Protein AF-A0A1R3URC7-F1 (afdb_monomer_lite)

Sequence (138 aa):
MTHPIPAPRPSSDPLYRTHPGLPRRSPLIGPVCPRCAHPSCRRIRAEELPILGGHKAEYRDEHAFAASVQTRNRHLIIWYGEKTGSFWVASSTGLAEVPDSATLTRLLAPEPEPHPEPTPFLRPYLNPTNPNLNPVLI

Structure (mmCIF, N/CA/C/O backbone):
data_AF-A0A1R3URC7-F1
#
_entry.id   AF-A0A1R3URC7-F1
#
loop_
_atom_site.group_PDB
_atom_site.id
_atom_site.type_symbol
_atom_site.label_atom_id
_atom_site.label_alt_id
_atom_site.label_comp_id
_atom_site.label_asym_id
_atom_site.label_entity_id
_atom_site.label_seq_id
_atom_site.pdbx_PDB_ins_code
_atom_site.Cartn_x
_atom_site.Cartn_y
_atom_site.Cartn_z
_atom_site.occupancy
_atom_site.B_iso_or_equiv
_atom_site.auth_seq_id
_atom_site.auth_comp_id
_atom_site.auth_asym_id
_atom_site.auth_atom_id
_atom_site.pdbx_PDB_model_num
ATOM 1 N N . MET A 1 1 ? -10.024 41.957 -4.290 1.00 46.06 1 MET A N 1
ATOM 2 C CA . MET A 1 1 ? -8.786 41.239 -4.669 1.00 46.06 1 MET A CA 1
ATOM 3 C C . MET A 1 1 ? -8.108 42.055 -5.757 1.00 46.06 1 MET A C 1
ATOM 5 O O . MET A 1 1 ? -8.557 42.010 -6.890 1.00 46.06 1 MET A O 1
ATOM 9 N N . THR A 1 2 ? -7.129 42.890 -5.404 1.00 65.62 2 THR A N 1
ATOM 10 C CA . THR A 1 2 ? -6.710 44.034 -6.248 1.00 65.62 2 THR A CA 1
ATOM 11 C C . THR A 1 2 ? -5.336 43.852 -6.902 1.00 65.62 2 THR A C 1
ATOM 13 O O . THR A 1 2 ? -4.793 44.801 -7.452 1.00 65.62 2 THR A O 1
ATOM 16 N N . HIS A 1 3 ? -4.770 42.641 -6.888 1.00 68.19 3 HIS A N 1
ATOM 17 C CA . HIS A 1 3 ? -3.502 42.356 -7.564 1.00 68.19 3 HIS A CA 1
ATOM 18 C C . HIS A 1 3 ? -3.567 40.998 -8.277 1.00 68.19 3 HIS A C 1
ATOM 20 O O . HIS A 1 3 ? -3.450 39.966 -7.613 1.00 68.19 3 HIS A O 1
ATOM 26 N N . PRO A 1 4 ? -3.791 40.964 -9.605 1.00 76.88 4 PRO A N 1
ATOM 27 C CA . PRO A 1 4 ? -3.644 39.735 -10.373 1.00 76.88 4 PRO A CA 1
ATOM 28 C C . PRO A 1 4 ? -2.174 39.301 -10.379 1.00 76.88 4 PRO A C 1
ATOM 30 O O . PRO A 1 4 ? -1.266 40.133 -10.409 1.00 76.88 4 PRO A O 1
ATOM 33 N N . ILE A 1 5 ? -1.941 37.989 -10.350 1.00 65.44 5 ILE A N 1
ATOM 34 C CA . ILE A 1 5 ? -0.596 37.425 -10.479 1.00 65.44 5 ILE A CA 1
ATOM 35 C C . ILE A 1 5 ? -0.077 37.778 -11.886 1.00 65.44 5 ILE A C 1
ATOM 37 O O . ILE A 1 5 ? -0.769 37.486 -12.864 1.00 65.44 5 ILE A O 1
ATOM 41 N N . PRO A 1 6 ? 1.100 38.418 -12.017 1.00 72.38 6 PRO A N 1
ATOM 42 C CA . PRO A 1 6 ? 1.638 38.801 -13.316 1.00 72.38 6 PRO A CA 1
ATOM 43 C C . PRO A 1 6 ? 1.934 37.570 -14.178 1.00 72.38 6 PRO A C 1
ATOM 45 O O . PRO A 1 6 ? 2.376 36.532 -13.683 1.00 72.38 6 PRO A O 1
ATOM 48 N N . ALA A 1 7 ? 1.685 37.702 -15.482 1.00 75.19 7 ALA A N 1
ATOM 49 C CA . ALA A 1 7 ? 1.911 36.634 -16.443 1.00 75.19 7 ALA A CA 1
ATOM 50 C C . ALA A 1 7 ? 3.396 36.208 -16.475 1.00 75.19 7 ALA A C 1
ATOM 52 O O . ALA A 1 7 ? 4.283 37.046 -16.271 1.00 75.19 7 ALA A O 1
ATOM 53 N N . PRO A 1 8 ? 3.687 34.924 -16.753 1.00 73.31 8 PRO A N 1
ATOM 54 C CA . PRO A 1 8 ? 5.055 34.449 -16.920 1.00 73.31 8 PRO A CA 1
ATOM 55 C C . PRO A 1 8 ? 5.798 35.260 -17.988 1.00 73.31 8 PRO A C 1
ATOM 57 O O . PRO A 1 8 ? 5.242 35.557 -19.047 1.00 73.31 8 PRO A O 1
ATOM 60 N N . ARG A 1 9 ? 7.065 35.604 -17.726 1.00 75.19 9 ARG A N 1
ATOM 61 C CA . ARG A 1 9 ? 7.904 36.326 -18.694 1.00 75.19 9 ARG A CA 1
ATOM 62 C C . ARG A 1 9 ? 8.117 35.473 -19.955 1.00 75.19 9 ARG A C 1
ATOM 64 O O . ARG A 1 9 ? 8.388 34.277 -19.822 1.00 75.19 9 ARG A O 1
ATOM 71 N N . PRO A 1 10 ? 8.031 36.060 -21.160 1.00 76.19 10 PRO A N 1
ATOM 72 C CA . PRO A 1 10 ? 8.323 35.351 -22.400 1.00 76.19 10 PRO A CA 1
ATOM 73 C C . PRO A 1 10 ? 9.814 35.001 -22.493 1.00 76.19 10 PRO A C 1
ATOM 75 O O . PRO A 1 10 ? 10.664 35.709 -21.956 1.00 76.19 10 PRO A O 1
ATOM 78 N N . SER A 1 11 ? 10.139 33.932 -23.223 1.00 67.56 11 SER A N 1
ATOM 79 C CA . SER A 1 11 ? 11.516 33.435 -23.393 1.00 67.56 11 SER A CA 1
ATOM 80 C C . SER A 1 11 ? 12.458 34.406 -24.114 1.00 67.56 11 SER A C 1
ATOM 82 O O . SER A 1 11 ? 13.662 34.180 -24.143 1.00 67.56 11 SER A O 1
ATOM 84 N N . SER A 1 12 ? 11.915 35.464 -24.719 1.00 76.38 12 SER A N 1
ATOM 85 C CA . SER A 1 12 ? 12.661 36.543 -25.368 1.00 76.38 12 SER A CA 1
ATOM 86 C C . SER A 1 12 ? 13.126 37.642 -24.402 1.00 76.38 12 SER A C 1
ATOM 88 O O . SER A 1 12 ? 13.866 38.528 -24.819 1.00 76.38 12 SER A O 1
ATOM 90 N N . ASP A 1 13 ? 12.672 37.638 -23.143 1.00 78.25 13 ASP A N 1
ATOM 91 C CA . ASP A 1 13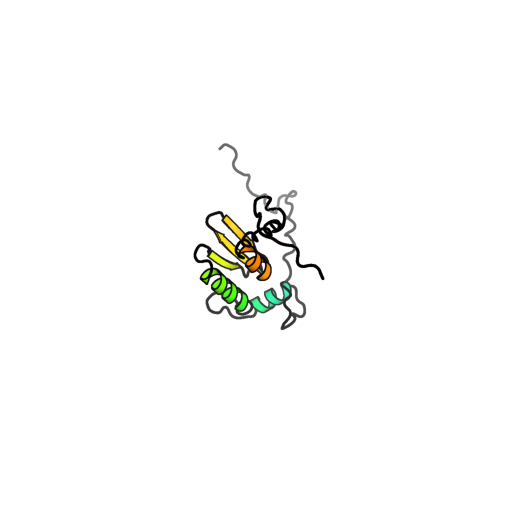 ? 13.088 38.617 -22.130 1.00 78.25 13 ASP A CA 1
ATOM 92 C C . ASP A 1 13 ? 14.549 38.340 -21.702 1.00 78.25 13 ASP A C 1
ATOM 94 O O . ASP A 1 13 ? 14.855 37.215 -21.307 1.00 78.25 13 ASP A O 1
ATOM 98 N N . PRO A 1 14 ? 15.470 39.322 -21.728 1.00 73.81 14 PRO A N 1
ATOM 99 C CA . PRO A 1 14 ? 16.859 39.138 -21.282 1.00 73.81 14 PRO A CA 1
ATOM 100 C C . PRO A 1 14 ? 16.994 38.759 -19.797 1.00 73.81 14 PRO A C 1
ATOM 102 O O . PRO A 1 14 ? 18.033 38.255 -19.375 1.00 73.81 14 PRO A O 1
ATOM 105 N N . LEU A 1 15 ? 15.951 38.978 -18.992 1.00 72.81 15 LEU A N 1
ATOM 106 C CA . LEU A 1 15 ? 15.859 38.534 -17.600 1.00 72.81 15 LEU A CA 1
ATOM 107 C C . LEU A 1 15 ? 15.102 37.203 -17.451 1.00 72.81 15 LEU A C 1
ATOM 109 O O . LEU A 1 15 ? 14.838 36.768 -16.324 1.00 72.81 15 LEU A O 1
ATOM 113 N N . TYR A 1 16 ? 14.755 36.541 -18.560 1.00 70.56 16 TYR A N 1
ATOM 114 C CA . TYR A 1 16 ? 14.218 35.187 -18.560 1.00 70.56 16 TYR A CA 1
ATOM 115 C C . TYR A 1 16 ? 15.281 34.223 -18.033 1.00 70.56 16 TYR A C 1
ATOM 117 O O . TYR A 1 16 ? 16.166 33.753 -18.746 1.00 70.56 16 TYR A O 1
ATOM 125 N N . ARG A 1 17 ? 15.191 33.902 -16.743 1.00 64.94 17 ARG A N 1
ATOM 126 C CA . ARG A 1 17 ? 15.910 32.761 -16.189 1.00 64.94 17 ARG A CA 1
ATOM 127 C C . ARG A 1 17 ? 15.147 31.510 -16.596 1.00 64.94 17 ARG A C 1
ATOM 129 O O . ARG A 1 17 ? 14.090 31.232 -16.028 1.00 64.94 17 ARG A O 1
ATOM 136 N N . THR A 1 18 ? 15.695 30.733 -17.531 1.00 60.16 18 THR A N 1
ATOM 137 C CA . THR A 1 18 ? 15.370 29.305 -17.620 1.00 60.16 18 THR A CA 1
ATOM 138 C C . THR A 1 18 ? 15.529 28.740 -16.219 1.00 60.16 18 THR A C 1
ATOM 140 O O . THR A 1 18 ? 16.643 28.696 -15.694 1.00 60.16 18 THR A O 1
ATOM 143 N N . HIS A 1 19 ? 14.417 28.366 -15.580 1.00 60.31 19 HIS A N 1
ATOM 144 C CA . HIS A 1 19 ? 14.493 27.530 -14.392 1.00 60.31 19 HIS A CA 1
ATOM 145 C C . HIS A 1 19 ? 15.372 26.338 -14.779 1.00 60.31 19 HIS A C 1
ATOM 147 O O . HIS A 1 19 ? 15.054 25.689 -15.781 1.00 60.31 19 HIS A O 1
ATOM 153 N N . PRO A 1 20 ? 16.471 26.051 -14.059 1.00 60.81 20 PRO A N 1
ATOM 154 C CA . PRO A 1 20 ? 17.153 24.787 -14.234 1.00 60.81 20 PRO A CA 1
ATOM 155 C C . PRO A 1 20 ? 16.095 23.745 -13.909 1.00 60.81 20 PRO A C 1
ATOM 157 O O . PRO A 1 20 ? 15.675 23.617 -12.757 1.00 60.81 20 PRO A O 1
ATOM 160 N N . GLY A 1 21 ? 15.568 23.081 -14.939 1.00 58.25 21 GLY A N 1
ATOM 161 C CA . GLY A 1 21 ? 14.729 21.923 -14.724 1.00 58.25 21 GLY A CA 1
ATOM 162 C C . GLY A 1 21 ? 15.541 21.020 -13.817 1.00 58.25 21 GLY A C 1
ATOM 163 O O . GLY A 1 21 ? 16.668 20.667 -14.174 1.00 58.25 21 GLY A O 1
ATOM 164 N N . LEU A 1 22 ? 15.016 20.728 -12.622 1.00 60.62 22 LEU A N 1
ATOM 165 C CA . LEU A 1 22 ? 15.559 19.677 -11.769 1.00 60.62 22 LEU A CA 1
ATOM 166 C C . LEU A 1 22 ? 15.931 18.522 -12.697 1.00 60.62 22 LEU A C 1
ATOM 168 O O . LEU A 1 22 ? 15.099 18.203 -13.558 1.00 60.62 22 LEU A O 1
ATOM 172 N N . PRO A 1 23 ? 17.153 17.963 -12.600 1.00 56.28 23 PRO A N 1
ATOM 173 C CA . PRO A 1 23 ? 17.590 16.937 -13.529 1.00 56.28 23 PRO A CA 1
ATOM 174 C C . PRO A 1 23 ? 16.467 15.915 -13.609 1.00 56.28 23 PRO A C 1
ATOM 176 O O . PRO A 1 23 ? 16.082 15.338 -12.585 1.00 56.28 23 PRO A O 1
ATOM 179 N N . ARG A 1 24 ? 15.860 15.770 -14.801 1.00 56.22 24 ARG A N 1
ATOM 180 C CA . ARG A 1 24 ? 14.933 14.667 -15.052 1.00 56.22 24 ARG A CA 1
ATOM 181 C C . ARG A 1 24 ? 15.721 13.455 -14.613 1.00 56.22 24 ARG A C 1
ATOM 183 O O . ARG A 1 24 ? 16.784 13.215 -15.178 1.00 56.22 24 ARG A O 1
ATOM 190 N N . ARG A 1 25 ? 15.276 12.790 -13.544 1.00 55.81 25 ARG A N 1
ATOM 191 C CA . ARG A 1 25 ? 15.945 11.596 -13.038 1.00 55.81 25 ARG A CA 1
ATOM 192 C C . ARG A 1 25 ? 16.015 10.651 -14.224 1.00 55.81 25 ARG A C 1
ATOM 194 O O . ARG A 1 25 ? 14.987 10.097 -14.612 1.00 55.81 25 ARG A O 1
ATOM 201 N N . SER A 1 26 ? 17.188 10.547 -14.842 1.00 52.50 26 SER A N 1
ATOM 202 C CA . SER A 1 26 ? 17.431 9.536 -15.851 1.00 52.50 26 SER A CA 1
ATOM 203 C C . SER A 1 26 ? 17.042 8.209 -15.208 1.00 52.50 26 SER A C 1
ATOM 205 O O . SER A 1 26 ? 17.336 8.019 -14.016 1.00 52.50 26 SER A O 1
ATOM 207 N N . PRO A 1 27 ? 16.346 7.312 -15.924 1.00 59.56 27 PRO A N 1
ATOM 208 C CA . PRO A 1 27 ? 16.181 5.954 -15.440 1.00 59.56 27 PRO A CA 1
ATOM 209 C C . PRO A 1 27 ? 17.558 5.458 -15.002 1.00 59.56 27 PRO A C 1
ATOM 211 O O . PRO A 1 27 ? 18.559 5.747 -15.662 1.00 59.56 27 PRO A O 1
ATOM 214 N N . LEU A 1 28 ? 17.632 4.796 -13.850 1.00 58.81 28 LEU A N 1
ATOM 215 C CA . LEU A 1 28 ? 18.859 4.138 -13.418 1.00 58.81 28 LEU A CA 1
ATOM 216 C C . LEU A 1 28 ? 19.096 2.986 -14.405 1.00 58.81 28 LEU A C 1
ATOM 218 O O . LEU A 1 28 ? 18.644 1.871 -14.174 1.00 58.81 28 LEU A O 1
ATOM 222 N N . ILE A 1 29 ? 19.717 3.290 -15.547 1.00 55.28 29 ILE A N 1
ATOM 223 C CA . ILE A 1 29 ? 20.095 2.325 -16.577 1.00 55.28 29 ILE A CA 1
ATOM 224 C C . ILE A 1 29 ? 21.318 1.603 -16.020 1.00 55.28 29 ILE A C 1
ATOM 226 O O . ILE A 1 29 ? 22.457 2.033 -16.176 1.00 55.28 29 ILE A O 1
ATOM 230 N N . GLY A 1 30 ? 21.056 0.548 -15.264 1.00 63.94 30 GLY A N 1
ATOM 231 C CA . GLY A 1 30 ? 22.054 -0.330 -14.681 1.00 63.94 30 GLY A CA 1
ATOM 232 C C . GLY A 1 30 ? 21.469 -1.731 -14.534 1.00 63.94 30 GLY A C 1
ATOM 233 O O . GLY A 1 30 ? 20.250 -1.892 -14.627 1.00 63.94 30 GLY A O 1
ATOM 234 N N . PRO A 1 31 ? 22.309 -2.754 -14.323 1.00 72.62 31 PRO A N 1
ATOM 235 C CA . PRO A 1 31 ? 21.839 -4.121 -14.151 1.00 72.62 31 PRO A CA 1
ATOM 236 C C . PRO A 1 31 ? 20.859 -4.187 -12.976 1.00 72.62 31 PRO A C 1
ATOM 238 O O . PRO A 1 31 ? 21.224 -3.995 -11.814 1.00 72.62 31 PRO A O 1
ATOM 241 N N . VAL A 1 32 ? 19.591 -4.448 -13.283 1.00 76.38 32 VAL A N 1
ATOM 242 C CA . VAL A 1 32 ? 18.563 -4.682 -12.275 1.00 76.38 32 VAL A CA 1
ATOM 243 C C . VAL A 1 32 ? 18.764 -6.093 -11.759 1.00 76.38 32 VAL A C 1
ATOM 245 O O . VAL A 1 32 ? 18.723 -7.054 -12.527 1.00 76.38 32 VAL A O 1
ATOM 248 N N . CYS A 1 33 ? 18.998 -6.256 -10.457 1.00 84.12 33 CYS A N 1
ATOM 249 C CA . CYS A 1 33 ? 19.103 -7.609 -9.929 1.00 84.12 33 CYS A CA 1
ATOM 250 C C . CYS A 1 33 ? 17.738 -8.298 -10.105 1.00 84.12 33 CYS A C 1
ATOM 252 O O . CYS A 1 33 ? 16.722 -7.692 -9.766 1.00 84.12 33 CYS A O 1
ATOM 254 N N . PRO A 1 34 ? 17.675 -9.561 -10.546 1.00 82.38 34 PRO A N 1
ATOM 255 C CA . PRO A 1 34 ? 16.401 -10.226 -10.824 1.00 82.38 34 PRO A CA 1
ATOM 256 C C . PRO A 1 34 ? 15.589 -10.532 -9.556 1.00 82.38 34 PRO A C 1
ATOM 258 O O . PRO A 1 34 ? 14.403 -10.822 -9.646 1.00 82.38 34 PRO A O 1
ATOM 261 N N . ARG A 1 35 ? 16.223 -10.509 -8.372 1.00 85.94 35 ARG A N 1
ATOM 262 C CA . ARG A 1 35 ? 15.624 -10.986 -7.110 1.00 85.94 35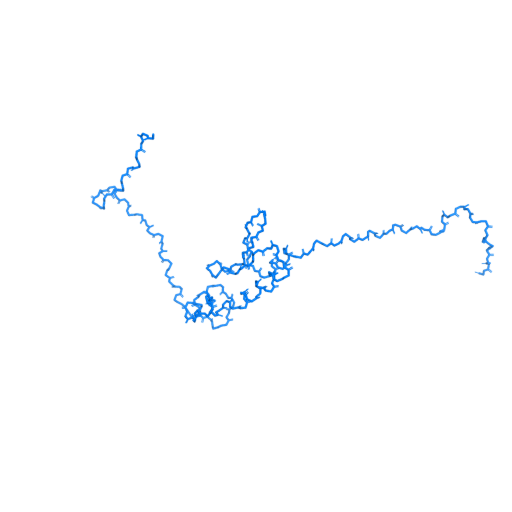 ARG A CA 1
ATOM 263 C C . ARG A 1 35 ? 15.894 -10.129 -5.875 1.00 85.94 35 ARG A C 1
ATOM 265 O O . ARG A 1 35 ? 15.427 -10.468 -4.796 1.00 85.94 35 ARG A O 1
ATOM 272 N N . CYS A 1 36 ? 16.670 -9.051 -5.976 1.00 89.38 36 CYS A N 1
ATOM 273 C CA . CYS A 1 36 ? 16.982 -8.262 -4.781 1.00 89.38 36 CYS A CA 1
ATOM 274 C C . CYS A 1 36 ? 15.752 -7.474 -4.299 1.00 89.38 36 CYS A C 1
ATOM 276 O O . CYS A 1 36 ? 14.895 -7.088 -5.102 1.00 89.38 36 CYS A O 1
ATOM 278 N N . ALA A 1 37 ? 15.708 -7.194 -2.996 1.00 86.12 37 ALA A N 1
ATOM 279 C CA . ALA A 1 37 ? 14.645 -6.420 -2.358 1.00 86.12 37 ALA A CA 1
ATOM 280 C C . ALA A 1 37 ? 14.890 -4.897 -2.383 1.00 86.12 37 ALA A C 1
ATOM 282 O O . ALA A 1 37 ? 14.124 -4.143 -1.791 1.00 86.12 37 ALA A O 1
ATOM 283 N N . HIS A 1 38 ? 15.945 -4.421 -3.058 1.00 88.44 38 HIS A N 1
ATOM 284 C CA . HIS A 1 38 ? 16.255 -2.992 -3.109 1.00 88.44 38 HIS A CA 1
ATOM 285 C C . HIS A 1 38 ? 15.112 -2.200 -3.768 1.00 88.44 38 HIS A C 1
ATOM 287 O O . HIS A 1 38 ? 14.692 -2.570 -4.872 1.00 88.44 38 HIS A O 1
ATOM 293 N N . PRO A 1 39 ? 14.653 -1.082 -3.169 1.00 83.38 39 PRO A N 1
ATOM 294 C CA . PRO A 1 39 ? 13.525 -0.311 -3.694 1.00 83.38 39 PRO A CA 1
ATOM 295 C C . PRO A 1 39 ? 13.705 0.129 -5.151 1.00 83.38 39 PRO A C 1
ATOM 297 O O . PRO A 1 39 ? 12.774 0.049 -5.950 1.00 83.38 39 PRO A O 1
ATOM 300 N N . SER A 1 40 ? 14.918 0.543 -5.527 1.00 86.00 40 SER A N 1
ATOM 301 C CA . SER A 1 40 ? 15.253 0.953 -6.894 1.00 86.00 40 SER A CA 1
ATOM 302 C C . SER A 1 40 ? 15.089 -0.187 -7.900 1.00 86.00 40 SER A C 1
ATOM 304 O O . SER A 1 40 ? 14.409 -0.012 -8.907 1.00 86.00 40 SER A O 1
ATOM 306 N N . CYS A 1 41 ? 15.662 -1.359 -7.619 1.00 88.25 41 CYS A N 1
ATOM 307 C CA . CYS A 1 41 ? 15.578 -2.518 -8.503 1.00 88.25 41 CYS A CA 1
ATOM 308 C C . CYS A 1 41 ? 14.146 -3.033 -8.626 1.00 88.25 41 CYS A C 1
ATOM 310 O O . CYS A 1 41 ? 13.698 -3.292 -9.738 1.00 88.25 41 CYS A O 1
ATOM 312 N N . ARG A 1 42 ? 13.412 -3.126 -7.509 1.00 89.69 42 ARG A N 1
ATOM 313 C CA . ARG A 1 42 ? 11.997 -3.520 -7.529 1.00 89.69 42 ARG A CA 1
ATOM 314 C C . ARG A 1 42 ? 11.172 -2.578 -8.389 1.00 89.69 42 ARG A C 1
ATOM 316 O O . ARG A 1 42 ? 10.421 -3.044 -9.230 1.00 89.69 42 ARG A O 1
ATOM 323 N N . ARG A 1 43 ? 11.361 -1.262 -8.241 1.00 87.44 43 ARG A N 1
ATOM 324 C CA . ARG A 1 43 ? 10.622 -0.261 -9.022 1.00 87.44 43 ARG A CA 1
ATOM 325 C C . ARG A 1 43 ? 10.840 -0.417 -10.524 1.00 87.44 43 ARG A C 1
ATOM 327 O O . ARG A 1 43 ? 9.872 -0.334 -11.268 1.00 87.44 43 ARG A O 1
ATOM 334 N N . ILE A 1 44 ? 12.077 -0.685 -10.945 1.00 86.94 44 ILE A N 1
ATOM 335 C CA . ILE A 1 44 ? 12.398 -0.907 -12.361 1.00 86.94 44 ILE A CA 1
ATOM 336 C C . ILE A 1 44 ? 11.787 -2.226 -12.852 1.00 86.94 44 ILE A C 1
ATOM 338 O O . ILE A 1 44 ? 11.082 -2.216 -13.853 1.00 86.94 44 ILE A O 1
ATOM 342 N N . ARG A 1 45 ? 11.938 -3.342 -12.116 1.00 88.81 45 ARG A N 1
ATOM 343 C CA . ARG A 1 45 ? 11.279 -4.616 -12.485 1.00 88.81 45 ARG A CA 1
ATOM 344 C C . ARG A 1 45 ? 9.766 -4.459 -12.603 1.00 88.81 45 ARG A C 1
ATOM 346 O O . ARG A 1 45 ? 9.151 -4.950 -13.540 1.00 88.81 45 ARG A O 1
ATOM 353 N N . ALA A 1 46 ? 9.162 -3.724 -11.676 1.00 89.19 46 ALA A N 1
ATOM 354 C CA . ALA A 1 46 ? 7.731 -3.484 -11.666 1.00 89.19 46 ALA A CA 1
ATOM 355 C C . ALA A 1 46 ? 7.256 -2.642 -12.867 1.00 89.19 46 ALA A C 1
ATOM 357 O O . ALA A 1 46 ? 6.067 -2.629 -13.163 1.00 89.19 46 ALA A O 1
ATOM 358 N N . GLU A 1 47 ? 8.121 -1.869 -13.532 1.00 86.56 47 GLU A N 1
ATOM 359 C CA . GLU A 1 47 ? 7.787 -1.169 -14.787 1.00 86.56 47 GLU A CA 1
ATOM 360 C C . GLU A 1 47 ? 7.695 -2.128 -15.983 1.00 86.56 47 GLU A C 1
ATOM 362 O O . GLU A 1 47 ? 6.911 -1.871 -16.891 1.00 86.56 47 GLU A O 1
ATOM 367 N N . GLU A 1 48 ? 8.424 -3.244 -15.954 1.00 84.62 48 GLU A N 1
ATOM 368 C CA . GLU A 1 48 ? 8.441 -4.257 -17.021 1.00 84.62 48 GLU A CA 1
ATOM 369 C C . GLU A 1 48 ? 7.375 -5.349 -16.835 1.00 84.62 48 GLU A C 1
ATOM 371 O O . GLU A 1 48 ? 7.024 -6.057 -17.780 1.00 84.62 48 GLU A O 1
ATOM 376 N N . LEU A 1 49 ? 6.853 -5.504 -15.617 1.00 83.00 49 LEU A N 1
ATOM 377 C CA . LEU A 1 49 ? 5.871 -6.532 -15.279 1.00 83.00 49 LEU A CA 1
ATOM 378 C C . LEU A 1 49 ? 4.423 -6.099 -15.572 1.00 83.00 49 LEU A C 1
ATOM 380 O O . LEU A 1 49 ? 4.086 -4.917 -15.469 1.00 83.00 49 LEU A O 1
ATOM 384 N N . PRO A 1 50 ? 3.528 -7.057 -15.885 1.00 83.75 50 PRO A N 1
ATOM 385 C CA . PRO A 1 50 ? 2.130 -6.755 -16.153 1.00 83.75 50 PRO A CA 1
ATOM 386 C C . PRO A 1 50 ? 1.404 -6.232 -14.908 1.00 83.75 50 PRO A C 1
ATOM 388 O O . PRO A 1 50 ? 1.701 -6.605 -13.767 1.00 83.75 50 PRO A O 1
ATOM 391 N N . ILE A 1 51 ? 0.387 -5.408 -15.158 1.00 85.69 51 ILE A N 1
ATOM 392 C CA . ILE A 1 51 ? -0.619 -5.040 -14.162 1.00 85.69 51 ILE A CA 1
ATOM 393 C C . ILE A 1 51 ? -1.650 -6.170 -14.118 1.00 85.69 51 ILE A C 1
ATOM 395 O O . ILE A 1 51 ? -2.308 -6.456 -15.117 1.00 85.69 51 ILE A O 1
ATOM 399 N N . LEU A 1 52 ? -1.798 -6.810 -12.963 1.00 80.25 52 LEU A N 1
ATOM 400 C CA . LEU A 1 52 ? -2.763 -7.880 -12.722 1.00 80.25 52 LEU A CA 1
ATOM 401 C C . LEU A 1 52 ? -3.741 -7.396 -11.652 1.00 80.25 52 LEU A C 1
ATOM 403 O O . LEU A 1 52 ? -3.323 -6.981 -10.579 1.00 80.25 52 LEU A O 1
ATOM 407 N N . GLY A 1 53 ? -5.045 -7.384 -11.942 1.00 78.38 53 GLY A N 1
ATOM 408 C CA . GLY A 1 53 ? -6.050 -6.936 -10.965 1.00 78.38 53 GLY A CA 1
ATOM 409 C C . GLY A 1 53 ? -5.845 -5.498 -10.460 1.00 78.38 53 GLY A C 1
ATOM 410 O O . GLY A 1 53 ? -6.158 -5.204 -9.310 1.00 78.38 53 GLY A O 1
ATOM 411 N N . GLY A 1 54 ? -5.279 -4.615 -11.292 1.00 82.69 54 GLY A N 1
ATOM 412 C CA . GLY A 1 54 ? -5.050 -3.201 -10.963 1.00 82.69 54 GLY A CA 1
ATOM 413 C C . GLY A 1 54 ? -3.766 -2.894 -10.183 1.00 82.69 54 GLY A C 1
ATOM 414 O O . GLY A 1 54 ? -3.523 -1.727 -9.893 1.00 82.69 54 GLY A O 1
ATOM 415 N N . HIS A 1 55 ? -2.937 -3.897 -9.881 1.00 86.62 55 HIS A N 1
ATOM 416 C CA . HIS A 1 55 ? -1.647 -3.737 -9.202 1.00 86.62 55 HIS A CA 1
ATOM 417 C C . HIS A 1 55 ? -0.505 -4.393 -9.990 1.00 86.62 55 HIS A C 1
ATOM 419 O O . HIS A 1 55 ? -0.721 -5.319 -10.777 1.00 86.62 55 HIS A O 1
ATOM 425 N N . LYS A 1 56 ? 0.727 -3.908 -9.816 1.00 89.69 56 LYS A N 1
ATOM 426 C CA . LYS A 1 56 ? 1.908 -4.486 -10.475 1.00 89.69 56 LYS A CA 1
ATOM 427 C C . LYS A 1 56 ? 2.267 -5.828 -9.842 1.00 89.69 56 LYS A C 1
ATOM 429 O O . LYS A 1 56 ? 2.334 -5.947 -8.619 1.00 89.69 56 LYS A O 1
ATOM 434 N N . ALA A 1 57 ? 2.576 -6.825 -10.676 1.00 88.88 57 ALA A N 1
ATOM 435 C CA . ALA A 1 57 ? 2.881 -8.180 -10.206 1.00 88.88 57 ALA A CA 1
ATOM 436 C C . ALA A 1 57 ? 4.065 -8.250 -9.216 1.00 88.88 57 ALA A C 1
ATOM 438 O O . ALA A 1 57 ? 4.060 -9.102 -8.331 1.00 88.88 57 ALA A O 1
ATOM 439 N N . GLU A 1 58 ? 5.039 -7.333 -9.315 1.00 91.44 58 GLU A N 1
ATOM 440 C CA . GLU A 1 58 ? 6.172 -7.222 -8.376 1.00 91.44 58 GLU A CA 1
ATOM 441 C C . GLU A 1 58 ? 5.726 -7.023 -6.919 1.00 91.44 58 GLU A C 1
ATOM 443 O O . GLU A 1 58 ? 6.433 -7.462 -6.016 1.00 91.44 58 GLU A O 1
ATOM 448 N N . TYR A 1 59 ? 4.587 -6.355 -6.692 1.00 92.31 59 TYR A N 1
ATOM 449 C CA . TYR A 1 59 ? 4.110 -5.927 -5.368 1.00 92.31 59 TYR A CA 1
ATOM 450 C C . TYR A 1 59 ? 2.910 -6.735 -4.857 1.00 92.31 59 TYR A C 1
ATOM 452 O O . TYR A 1 59 ? 2.182 -6.310 -3.958 1.00 92.31 59 TYR A O 1
ATOM 460 N N . ARG A 1 60 ? 2.653 -7.898 -5.465 1.00 91.75 60 ARG A N 1
ATOM 461 C CA . ARG A 1 60 ? 1.506 -8.750 -5.130 1.00 91.75 60 ARG A CA 1
ATOM 462 C C . ARG A 1 60 ? 1.487 -9.134 -3.651 1.00 91.75 60 ARG A C 1
ATOM 464 O O . ARG A 1 60 ? 0.427 -9.125 -3.029 1.00 91.75 60 ARG A O 1
ATOM 471 N N . ASP A 1 61 ? 2.644 -9.487 -3.102 1.00 92.38 61 ASP A N 1
ATOM 472 C CA . ASP A 1 61 ? 2.736 -10.003 -1.739 1.00 92.38 61 ASP A CA 1
ATOM 473 C C . ASP A 1 61 ? 2.453 -8.891 -0.710 1.00 92.38 61 ASP A C 1
ATOM 475 O O . ASP A 1 61 ? 1.790 -9.139 0.296 1.00 92.38 61 ASP A O 1
ATOM 479 N N . GLU A 1 62 ? 2.843 -7.642 -0.988 1.00 94.94 62 GLU A N 1
ATOM 480 C CA . GLU A 1 62 ? 2.501 -6.481 -0.161 1.00 94.94 62 GLU A CA 1
ATOM 481 C C . GLU A 1 62 ? 1.004 -6.162 -0.190 1.00 94.94 62 GLU A C 1
ATOM 483 O O . GLU A 1 62 ? 0.415 -5.886 0.857 1.00 94.94 62 GLU A O 1
ATOM 488 N N . HIS A 1 63 ? 0.359 -6.251 -1.356 1.00 95.31 63 HIS A N 1
ATOM 489 C CA . HIS A 1 63 ? -1.095 -6.083 -1.458 1.00 95.31 63 HIS A CA 1
ATOM 490 C C . HIS A 1 63 ? -1.849 -7.182 -0.706 1.00 95.31 63 HIS A C 1
ATOM 492 O O . HIS A 1 63 ? -2.774 -6.892 0.057 1.00 95.31 63 HIS A O 1
ATOM 498 N N . ALA A 1 64 ? -1.421 -8.438 -0.855 1.00 94.44 64 ALA A N 1
ATOM 499 C CA . ALA A 1 64 ? -1.978 -9.560 -0.103 1.00 94.44 64 ALA A CA 1
ATOM 500 C C . ALA A 1 64 ? -1.791 -9.373 1.412 1.00 94.44 64 ALA A C 1
ATOM 502 O O . ALA A 1 64 ? -2.716 -9.610 2.195 1.00 94.44 64 ALA A O 1
ATOM 503 N N . PHE A 1 65 ? -0.620 -8.887 1.832 1.00 96.00 65 PHE A N 1
ATOM 504 C CA . PHE A 1 65 ? -0.354 -8.577 3.229 1.00 96.00 65 PHE A CA 1
ATOM 505 C C . PHE A 1 65 ? -1.277 -7.470 3.749 1.00 96.00 65 PHE A C 1
ATOM 507 O O . PHE A 1 65 ? -1.937 -7.681 4.768 1.00 96.00 65 PHE A O 1
ATOM 514 N N . ALA A 1 66 ? -1.403 -6.343 3.041 1.00 95.81 66 ALA A N 1
ATOM 515 C CA . ALA A 1 66 ? -2.306 -5.252 3.415 1.00 95.81 66 ALA A CA 1
ATOM 516 C C . ALA A 1 66 ? -3.755 -5.743 3.589 1.00 95.81 66 ALA A C 1
ATOM 518 O O . ALA A 1 66 ? -4.374 -5.484 4.623 1.00 95.81 66 ALA A O 1
ATOM 519 N N . ALA A 1 67 ? -4.259 -6.548 2.647 1.00 94.88 67 ALA A N 1
ATOM 520 C CA . ALA A 1 67 ? -5.595 -7.141 2.729 1.00 94.88 67 ALA A CA 1
ATOM 521 C C . ALA A 1 67 ? -5.761 -8.064 3.955 1.00 94.88 67 ALA A C 1
ATOM 523 O O . ALA A 1 67 ? -6.788 -8.030 4.643 1.00 94.88 67 ALA A O 1
ATOM 524 N N . SER A 1 68 ? -4.735 -8.857 4.282 1.00 95.56 68 SER A N 1
ATOM 525 C CA . SER A 1 68 ? -4.737 -9.729 5.468 1.00 95.56 68 SER A CA 1
ATOM 526 C C . SER A 1 68 ? -4.773 -8.938 6.783 1.00 95.56 68 SER A C 1
ATOM 528 O O . SER A 1 68 ? -5.388 -9.356 7.768 1.00 95.56 68 SER A O 1
ATOM 530 N N . VAL A 1 69 ? -4.113 -7.779 6.816 1.00 94.81 69 VAL A N 1
ATOM 531 C CA . VAL A 1 69 ? -4.089 -6.884 7.975 1.00 94.81 69 VAL A CA 1
ATOM 532 C C . VAL A 1 69 ? -5.427 -6.155 8.099 1.00 94.81 69 VAL A C 1
ATOM 534 O O . VAL A 1 69 ? -5.985 -6.110 9.196 1.00 94.81 69 VAL A O 1
ATOM 537 N N . GLN A 1 70 ? -5.993 -5.667 6.992 1.00 94.50 70 GLN A N 1
ATOM 538 C CA . GLN A 1 70 ? -7.314 -5.030 6.967 1.00 94.50 70 GLN A CA 1
ATOM 539 C C . GLN A 1 70 ? -8.425 -5.986 7.418 1.00 94.50 70 GLN A C 1
ATOM 541 O O . GLN A 1 70 ? -9.327 -5.591 8.151 1.00 94.50 70 GLN A O 1
ATOM 546 N N . THR A 1 71 ? -8.335 -7.270 7.057 1.00 94.44 71 THR A N 1
ATOM 547 C CA . THR A 1 71 ? -9.303 -8.295 7.488 1.00 94.44 71 THR A CA 1
ATOM 548 C C . THR A 1 71 ? -9.396 -8.397 9.015 1.00 94.44 71 THR A C 1
ATOM 550 O O . THR A 1 71 ? -10.485 -8.597 9.560 1.00 94.44 71 THR A O 1
ATOM 553 N N . ARG A 1 72 ? -8.261 -8.223 9.707 1.00 93.44 72 ARG A N 1
ATOM 554 C CA . ARG A 1 72 ? -8.164 -8.218 11.175 1.00 93.44 72 ARG A CA 1
ATOM 555 C C . ARG A 1 72 ? -8.550 -6.869 11.789 1.00 93.44 72 ARG A C 1
ATOM 557 O O . ARG A 1 72 ? -9.050 -6.838 12.905 1.00 93.44 72 ARG A O 1
ATOM 564 N N . ASN A 1 73 ? -8.381 -5.775 11.048 1.00 93.00 73 ASN A N 1
ATOM 565 C CA . ASN A 1 73 ? -8.613 -4.405 11.506 1.00 93.00 73 ASN A CA 1
ATOM 566 C C . ASN A 1 73 ? -9.688 -3.714 10.660 1.00 93.00 73 ASN A C 1
ATOM 568 O O . ASN A 1 73 ? -9.410 -2.780 9.914 1.00 93.00 73 ASN A O 1
ATOM 572 N N . ARG A 1 74 ? -10.942 -4.168 10.782 1.00 92.81 74 ARG A N 1
ATOM 573 C CA . ARG A 1 74 ? -12.055 -3.722 9.916 1.00 92.81 74 ARG A CA 1
ATOM 574 C C . ARG A 1 74 ? -12.426 -2.239 10.036 1.00 92.81 74 ARG A C 1
ATOM 576 O O . ARG A 1 74 ? -13.179 -1.739 9.211 1.00 92.81 74 ARG A O 1
ATOM 583 N N . HIS A 1 75 ? -11.941 -1.562 11.072 1.00 93.31 75 HIS A N 1
ATOM 584 C CA . HIS A 1 75 ? -12.159 -0.134 11.302 1.00 93.31 75 HIS A CA 1
ATOM 585 C C . HIS A 1 75 ? -11.098 0.751 10.620 1.00 93.31 75 HIS A C 1
ATOM 587 O O . HIS A 1 75 ? -11.182 1.973 10.707 1.00 93.31 75 HIS A O 1
ATOM 593 N N . LEU A 1 76 ? -10.107 0.144 9.959 1.00 94.88 76 LEU A N 1
ATOM 594 C CA . LEU A 1 76 ? -9.044 0.823 9.225 1.00 94.88 76 LEU A CA 1
ATOM 595 C C . LEU A 1 76 ? -9.152 0.511 7.732 1.00 94.88 76 LEU A C 1
ATOM 597 O O . LEU A 1 76 ? -9.562 -0.583 7.338 1.00 94.88 76 LEU A O 1
ATOM 601 N N . ILE A 1 77 ? -8.717 1.453 6.900 1.00 96.25 77 ILE A N 1
ATOM 602 C CA . ILE A 1 77 ? -8.483 1.216 5.472 1.00 96.25 77 ILE A CA 1
ATOM 603 C C . ILE A 1 77 ? -6.975 1.104 5.283 1.00 96.25 77 ILE A C 1
ATOM 605 O O . ILE A 1 77 ? -6.249 2.045 5.603 1.00 96.25 77 ILE A O 1
ATOM 609 N N . ILE A 1 78 ? -6.503 -0.045 4.794 1.00 96.31 78 ILE A N 1
ATOM 610 C CA . ILE A 1 78 ? -5.072 -0.348 4.695 1.00 96.31 78 ILE A CA 1
ATOM 611 C C . ILE A 1 78 ? -4.748 -0.770 3.267 1.00 96.31 78 ILE A C 1
ATOM 613 O O . ILE A 1 78 ? -5.343 -1.706 2.742 1.00 96.31 78 ILE A O 1
ATOM 617 N N . TRP A 1 79 ? -3.779 -0.109 2.639 1.00 95.56 79 TRP A N 1
ATOM 618 C CA . TRP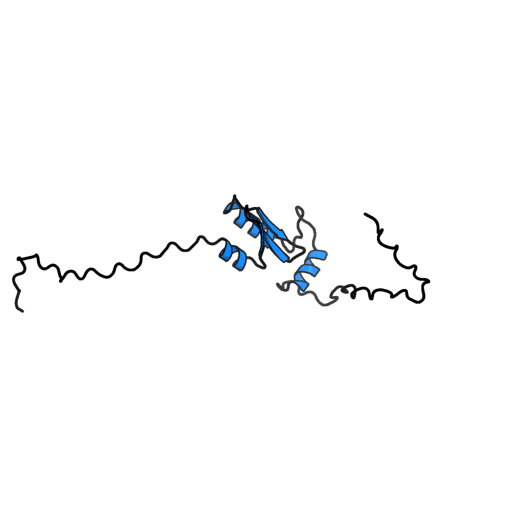 A 1 79 ? -3.351 -0.442 1.279 1.00 95.56 79 TRP A CA 1
ATOM 619 C C . TRP A 1 79 ? -1.849 -0.248 1.091 1.00 95.56 79 TRP A C 1
ATOM 621 O O . TRP A 1 79 ? -1.201 0.462 1.859 1.00 95.56 79 TRP A O 1
ATOM 631 N N . TYR A 1 80 ? -1.288 -0.875 0.057 1.00 96.06 80 TYR A N 1
ATOM 632 C CA . TYR A 1 80 ? 0.102 -0.665 -0.334 1.00 96.06 80 TYR A CA 1
ATOM 633 C C . TYR A 1 80 ? 0.195 0.364 -1.467 1.00 96.06 80 TYR A C 1
ATOM 635 O O . TYR A 1 80 ? -0.435 0.229 -2.517 1.00 96.06 80 TYR A O 1
ATOM 643 N N . GLY A 1 81 ? 0.970 1.424 -1.252 1.00 93.88 81 GLY A N 1
ATOM 644 C CA . GLY A 1 81 ? 1.213 2.472 -2.233 1.00 93.88 81 GLY A CA 1
ATOM 645 C C . GLY A 1 81 ? 2.419 2.143 -3.103 1.00 93.88 81 GLY A C 1
ATOM 646 O O . GLY A 1 81 ? 3.535 2.502 -2.755 1.00 93.88 81 GLY A O 1
ATOM 647 N N . GLU A 1 82 ? 2.216 1.543 -4.276 1.00 91.25 82 GLU A N 1
ATOM 648 C CA . GLU A 1 82 ? 3.319 1.123 -5.168 1.00 91.25 82 GLU A CA 1
ATOM 649 C C . GLU A 1 82 ? 4.266 2.264 -5.571 1.00 91.25 82 GLU A C 1
ATOM 651 O O . GLU A 1 82 ? 5.462 2.059 -5.767 1.00 91.25 82 GLU A O 1
ATOM 656 N N . LYS A 1 83 ? 3.736 3.489 -5.695 1.00 86.81 83 LYS A N 1
ATOM 657 C CA . LYS A 1 83 ? 4.530 4.672 -6.054 1.00 86.81 83 LYS A CA 1
ATOM 658 C C . LYS A 1 83 ? 5.450 5.121 -4.918 1.00 86.81 83 LYS A C 1
ATOM 660 O O . LYS A 1 83 ? 6.534 5.631 -5.199 1.00 86.81 83 LYS A O 1
ATOM 665 N N . THR A 1 84 ? 5.009 4.980 -3.669 1.00 90.44 84 THR A N 1
ATOM 666 C CA . THR A 1 84 ? 5.794 5.369 -2.488 1.00 90.44 84 THR A CA 1
ATOM 667 C C . THR A 1 84 ? 6.629 4.209 -1.955 1.00 90.44 84 THR A C 1
ATOM 669 O O . THR A 1 84 ? 7.690 4.437 -1.389 1.00 90.44 84 THR A O 1
ATOM 672 N N . GLY A 1 85 ? 6.205 2.971 -2.213 1.00 91.31 85 GLY A N 1
ATOM 673 C CA . GLY A 1 85 ? 6.804 1.764 -1.656 1.00 91.31 85 GLY A CA 1
ATOM 674 C C . GLY A 1 85 ? 6.389 1.491 -0.208 1.00 91.31 85 GLY A C 1
ATOM 675 O O . GLY A 1 85 ? 7.037 0.677 0.444 1.00 91.31 85 GLY A O 1
ATOM 676 N N . SER A 1 86 ? 5.326 2.143 0.274 1.00 95.19 86 SER A N 1
ATOM 677 C CA . SER A 1 86 ? 4.916 2.164 1.685 1.00 95.19 86 SER A CA 1
ATOM 678 C C . SER A 1 86 ? 3.486 1.655 1.863 1.00 95.19 86 SER A C 1
ATOM 680 O O . SER A 1 86 ? 2.656 1.760 0.958 1.00 95.19 86 SER A O 1
ATOM 682 N N . PHE A 1 87 ? 3.166 1.167 3.057 1.00 96.56 87 PHE A N 1
ATOM 683 C CA . PHE A 1 87 ? 1.791 0.941 3.483 1.00 96.56 87 PHE A CA 1
ATOM 684 C C . PHE A 1 87 ? 1.144 2.253 3.911 1.00 96.56 87 PHE A C 1
ATOM 686 O O . PHE A 1 87 ? 1.773 3.099 4.538 1.00 96.56 87 PHE A O 1
ATOM 693 N N . TRP A 1 88 ? -0.131 2.401 3.605 1.00 97.38 88 TRP A N 1
ATOM 694 C CA . TRP A 1 88 ? -0.942 3.527 4.029 1.00 97.38 88 TRP A CA 1
ATOM 695 C C . TRP A 1 88 ? -2.089 3.020 4.884 1.00 97.38 88 TRP A C 1
ATOM 697 O O . TRP A 1 88 ? -2.719 2.013 4.554 1.00 97.38 88 TRP A O 1
ATOM 707 N N . VAL A 1 89 ? -2.334 3.717 5.988 1.00 96.81 89 VAL A N 1
ATOM 708 C CA . VAL A 1 89 ? -3.381 3.392 6.953 1.00 96.81 89 VAL A CA 1
ATOM 709 C C . VAL A 1 89 ? -4.238 4.628 7.156 1.00 96.81 89 VAL A C 1
ATOM 711 O O . VAL A 1 89 ? -3.759 5.631 7.685 1.00 96.81 89 VAL A O 1
ATOM 714 N N . ALA A 1 90 ? -5.501 4.559 6.752 1.00 96.56 90 ALA A N 1
ATOM 715 C CA . ALA A 1 90 ? -6.494 5.560 7.112 1.00 96.56 90 ALA A CA 1
ATOM 716 C C . ALA A 1 90 ? -7.321 5.061 8.302 1.00 96.56 90 ALA A C 1
ATOM 718 O O . ALA A 1 90 ? -7.876 3.959 8.277 1.00 96.56 90 ALA A O 1
ATOM 719 N N . SER A 1 91 ? -7.400 5.893 9.333 1.00 93.50 91 SER A N 1
ATOM 720 C CA . SER A 1 91 ? -8.215 5.709 10.531 1.00 93.50 91 SER A CA 1
ATOM 721 C C . SER A 1 91 ? -9.204 6.871 10.672 1.00 93.50 91 SER A C 1
ATOM 723 O O . SER A 1 91 ? -9.193 7.828 9.896 1.00 93.50 91 SER A O 1
ATOM 725 N N . SER A 1 92 ? -10.040 6.828 11.709 1.00 92.25 92 SER A N 1
ATOM 726 C CA . SER A 1 92 ? -10.893 7.962 12.084 1.00 92.25 92 SER A CA 1
ATOM 727 C C . SER A 1 92 ? -10.107 9.209 12.507 1.00 92.25 92 SER A C 1
ATOM 729 O O . SER A 1 92 ? -10.657 10.307 12.485 1.00 92.25 92 SER A O 1
ATOM 731 N N . THR A 1 93 ? -8.839 9.058 12.897 1.00 91.12 93 THR A N 1
ATOM 732 C CA . THR A 1 93 ? -7.991 10.149 13.396 1.00 91.12 93 THR A CA 1
ATOM 733 C C . THR A 1 93 ? -7.060 10.726 12.334 1.00 91.12 93 THR A C 1
ATOM 735 O O . THR A 1 93 ? -6.506 11.804 12.543 1.00 91.12 93 THR A O 1
ATOM 738 N N . GLY A 1 94 ? -6.897 10.059 11.190 1.00 93.69 94 GLY A N 1
ATOM 739 C CA . GLY A 1 94 ? -6.110 10.587 10.085 1.00 93.69 94 GLY A CA 1
ATOM 740 C C . GLY A 1 94 ? -5.540 9.520 9.161 1.00 93.69 94 GLY A C 1
ATOM 741 O O . GLY A 1 94 ? -6.016 8.389 9.094 1.00 93.69 94 GLY A O 1
ATOM 742 N N . LEU A 1 95 ? -4.504 9.920 8.427 1.00 95.81 95 LEU A N 1
ATOM 743 C CA . LEU A 1 95 ? -3.803 9.102 7.448 1.00 95.81 95 LEU A CA 1
ATOM 744 C C . LEU A 1 95 ? -2.332 8.979 7.848 1.00 95.81 95 LEU A C 1
ATOM 746 O O . LEU A 1 95 ? -1.667 9.994 8.055 1.00 95.81 95 LEU A O 1
ATOM 750 N N . ALA A 1 96 ? -1.826 7.751 7.918 1.00 95.12 96 ALA A N 1
ATOM 751 C CA . ALA A 1 96 ? -0.437 7.458 8.243 1.00 95.12 96 ALA A CA 1
ATOM 752 C C . ALA A 1 96 ? 0.245 6.679 7.114 1.00 95.12 96 ALA A C 1
ATOM 754 O O . ALA A 1 96 ? -0.319 5.724 6.576 1.00 95.12 96 ALA A O 1
ATOM 755 N N . GLU A 1 97 ? 1.475 7.076 6.789 1.00 96.50 97 GLU A N 1
ATOM 756 C CA . GLU A 1 97 ? 2.381 6.316 5.928 1.00 96.50 97 GLU A CA 1
ATOM 757 C C . GLU A 1 97 ? 3.300 5.450 6.797 1.00 96.50 97 GLU A C 1
ATOM 759 O O . GLU A 1 97 ? 3.867 5.921 7.784 1.00 96.50 97 GLU A O 1
ATOM 764 N N . VAL A 1 98 ? 3.454 4.181 6.428 1.00 96.06 98 VAL A N 1
ATOM 765 C CA . VAL A 1 98 ? 4.232 3.183 7.159 1.00 96.06 98 VAL A CA 1
ATOM 766 C C . VAL A 1 98 ? 5.198 2.489 6.192 1.00 96.06 98 VAL A C 1
ATOM 768 O O . VAL A 1 98 ? 4.751 1.898 5.210 1.00 96.06 98 VAL A O 1
ATOM 771 N N . PRO A 1 99 ? 6.518 2.527 6.439 1.00 92.19 99 PRO A N 1
ATOM 772 C CA . PRO A 1 99 ? 7.513 2.157 5.430 1.00 92.19 99 PRO A CA 1
ATOM 773 C C . PRO A 1 99 ? 7.575 0.656 5.124 1.00 92.19 99 PRO A C 1
ATOM 775 O O . PRO A 1 99 ? 7.944 0.272 4.018 1.00 92.19 99 PRO A O 1
ATOM 778 N N . ASP A 1 100 ? 7.236 -0.206 6.083 1.00 91.94 100 ASP A N 1
ATOM 779 C CA . ASP A 1 100 ? 7.399 -1.651 5.940 1.00 91.94 100 ASP A CA 1
ATOM 780 C C . ASP A 1 100 ? 6.373 -2.449 6.761 1.00 91.94 100 ASP A C 1
ATOM 782 O O . ASP A 1 100 ? 5.673 -1.927 7.636 1.00 91.94 100 ASP A O 1
ATOM 786 N N . SER A 1 101 ? 6.281 -3.746 6.461 1.00 92.56 101 SER A N 1
ATOM 787 C CA . SER A 1 101 ? 5.314 -4.663 7.067 1.00 92.56 101 SER A CA 1
ATOM 788 C C . SER A 1 101 ? 5.568 -4.921 8.554 1.00 92.56 101 SER 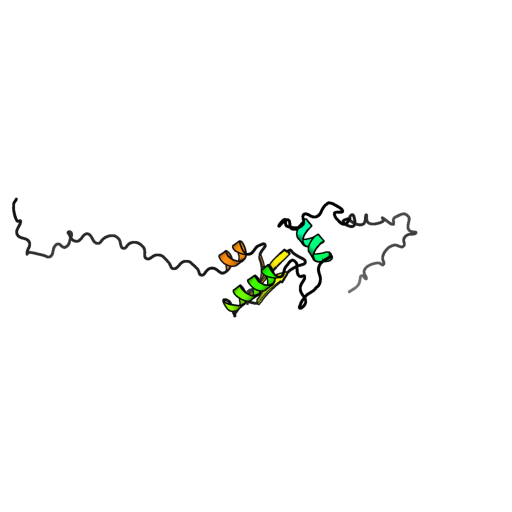A C 1
ATOM 790 O O . SER A 1 101 ? 4.614 -5.150 9.303 1.00 92.56 101 SER A O 1
ATOM 792 N N . ALA A 1 102 ? 6.823 -4.868 9.009 1.00 93.38 102 ALA A N 1
ATOM 793 C CA . ALA A 1 102 ? 7.171 -5.076 10.411 1.00 93.38 102 ALA A CA 1
ATOM 794 C C . ALA A 1 102 ? 6.736 -3.877 11.258 1.00 93.38 102 ALA A C 1
ATOM 796 O O . ALA A 1 102 ? 6.132 -4.051 12.319 1.00 93.38 102 ALA A O 1
ATOM 797 N N . THR A 1 103 ? 6.965 -2.667 10.753 1.00 93.75 103 THR A N 1
ATOM 798 C CA . THR A 1 103 ? 6.498 -1.423 11.360 1.00 93.75 103 THR A CA 1
ATOM 799 C C . THR A 1 103 ? 4.973 -1.386 11.399 1.00 93.75 103 THR A C 1
ATOM 801 O O . THR A 1 103 ? 4.404 -1.096 12.449 1.00 93.75 103 THR A O 1
ATOM 804 N N . LEU A 1 104 ? 4.297 -1.778 10.311 1.00 93.88 104 LEU A N 1
ATOM 805 C CA . LEU A 1 104 ? 2.833 -1.871 10.286 1.00 93.88 104 LEU A CA 1
ATOM 806 C C . LEU A 1 104 ? 2.302 -2.859 11.329 1.00 93.88 104 LEU A C 1
ATOM 808 O O . LEU A 1 104 ? 1.374 -2.545 12.068 1.00 93.88 104 LEU A O 1
ATOM 812 N N . THR A 1 105 ? 2.911 -4.041 11.414 1.00 93.44 105 THR A N 1
ATOM 813 C CA . THR A 1 105 ? 2.512 -5.069 12.384 1.00 93.44 105 THR A CA 1
ATOM 814 C C . THR A 1 105 ? 2.697 -4.586 13.817 1.00 93.44 105 THR A C 1
ATOM 816 O O . THR A 1 105 ? 1.838 -4.834 14.655 1.00 93.44 105 THR A O 1
ATOM 819 N N . ARG A 1 106 ? 3.792 -3.873 14.099 1.00 90.88 106 ARG A N 1
ATOM 820 C CA . ARG A 1 106 ? 4.061 -3.315 15.427 1.00 90.88 106 ARG A CA 1
ATOM 821 C C . ARG A 1 106 ? 3.067 -2.217 15.800 1.00 90.88 106 ARG A C 1
ATOM 823 O O . ARG A 1 106 ? 2.612 -2.198 16.933 1.00 90.88 106 ARG A O 1
ATOM 830 N N . LEU A 1 107 ? 2.728 -1.330 14.864 1.00 89.25 107 LEU A N 1
ATOM 831 C CA . LEU A 1 107 ? 1.771 -0.241 15.096 1.00 89.25 107 LEU A CA 1
ATOM 832 C C . LEU A 1 107 ? 0.352 -0.745 15.371 1.00 89.25 107 LEU A C 1
ATOM 834 O O . LEU A 1 107 ? -0.397 -0.095 16.091 1.00 89.25 107 LEU A O 1
ATOM 838 N N . LEU A 1 108 ? -0.014 -1.883 14.784 1.00 89.75 108 LEU A N 1
ATOM 839 C CA . LEU A 1 108 ? -1.332 -2.499 14.943 1.00 89.75 108 LEU A CA 1
ATOM 840 C C . LEU A 1 108 ? -1.352 -3.606 16.000 1.00 89.75 108 LEU A C 1
ATOM 842 O O . LEU A 1 108 ? -2.371 -4.280 16.158 1.00 89.75 108 LEU A O 1
ATOM 846 N N . ALA A 1 109 ? -0.233 -3.834 16.690 1.00 86.25 109 ALA A N 1
ATOM 847 C CA . ALA A 1 109 ? -0.220 -4.745 17.816 1.00 86.25 109 ALA A CA 1
ATOM 848 C C . ALA A 1 109 ? -1.111 -4.157 18.923 1.00 86.25 109 ALA A C 1
ATOM 850 O O . ALA A 1 109 ? -1.021 -2.956 19.192 1.00 86.25 109 ALA A O 1
ATOM 851 N N . PRO A 1 110 ? -1.975 -4.970 19.555 1.00 75.06 110 PRO A N 1
ATOM 852 C CA . PRO A 1 110 ? -2.715 -4.517 20.722 1.00 75.06 110 PRO A CA 1
ATOM 853 C C . PRO A 1 110 ? -1.732 -4.048 21.796 1.00 75.06 110 PRO A C 1
ATOM 855 O O . PRO A 1 110 ? -0.623 -4.583 21.910 1.00 75.06 110 PRO A O 1
ATOM 858 N N . GLU A 1 111 ? -2.142 -3.043 22.567 1.00 72.31 111 GLU A N 1
ATOM 859 C CA . GLU A 1 111 ? -1.368 -2.586 23.715 1.00 72.31 111 GLU A CA 1
ATOM 860 C C . GLU A 1 111 ? -1.088 -3.792 24.625 1.00 72.31 111 GLU A C 1
ATOM 862 O O . GLU A 1 111 ? -1.996 -4.605 24.841 1.00 72.31 111 GLU A O 1
ATOM 867 N N . PRO A 1 112 ? 0.160 -3.988 25.090 1.00 69.94 112 PRO A N 1
ATOM 868 C CA . PRO A 1 112 ? 0.446 -5.078 26.003 1.00 69.94 112 PRO A CA 1
ATOM 869 C C . PRO A 1 112 ? -0.464 -4.930 27.221 1.00 69.94 112 PRO A C 1
ATOM 871 O O . PRO A 1 112 ? -0.445 -3.893 27.882 1.00 69.94 112 PRO A O 1
ATOM 874 N N . GLU A 1 113 ? -1.258 -5.968 27.495 1.00 67.25 113 GLU A N 1
ATOM 875 C CA . GLU A 1 113 ? -2.029 -6.074 28.733 1.00 67.25 113 GLU A CA 1
ATOM 876 C C . GLU A 1 113 ? -1.102 -5.706 29.899 1.00 67.25 113 GLU A C 1
ATOM 878 O O . GLU A 1 113 ? 0.017 -6.247 29.961 1.00 67.25 113 GLU A O 1
ATOM 883 N N . PRO A 1 114 ? -1.510 -4.784 30.793 1.00 70.00 114 PRO A N 1
ATOM 884 C CA . PRO A 1 114 ? -0.711 -4.466 31.959 1.00 70.00 114 PRO A CA 1
ATOM 885 C C . PRO A 1 114 ? -0.418 -5.782 32.670 1.00 70.00 114 PRO A C 1
ATOM 887 O O . PRO A 1 114 ? -1.331 -6.490 33.099 1.00 70.00 114 PRO A O 1
ATOM 890 N N . HIS A 1 115 ? 0.864 -6.154 32.731 1.00 63.03 115 HIS A N 1
ATOM 891 C CA . HIS A 1 115 ? 1.266 -7.297 33.532 1.00 63.03 115 HIS A CA 1
ATOM 892 C C . HIS A 1 115 ? 0.744 -7.037 34.942 1.00 63.03 115 HIS A C 1
ATOM 894 O O . HIS A 1 115 ? 1.020 -5.954 35.467 1.00 63.03 115 HIS A O 1
ATOM 900 N N . PRO A 1 116 ? -0.006 -7.973 35.555 1.00 69.94 116 PRO A N 1
ATOM 901 C CA . PRO A 1 116 ? -0.30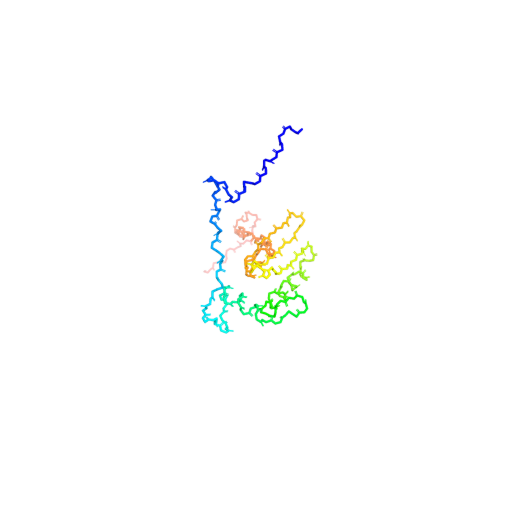2 -7.839 36.965 1.00 69.94 116 PRO A CA 1
ATOM 902 C C . PRO A 1 116 ? 1.053 -7.706 37.653 1.00 69.94 116 PRO A C 1
ATOM 904 O O . PRO A 1 116 ? 1.901 -8.596 37.525 1.00 69.94 116 PRO A O 1
ATOM 907 N N . GLU A 1 117 ? 1.289 -6.557 38.295 1.00 63.03 117 GLU A N 1
ATOM 908 C CA . GLU A 1 117 ? 2.461 -6.395 39.143 1.00 63.03 117 GLU A CA 1
ATOM 909 C C . GLU A 1 117 ? 2.522 -7.631 40.040 1.00 63.03 117 GLU A C 1
ATOM 911 O O . GLU A 1 117 ? 1.472 -8.050 40.549 1.00 63.03 117 GLU A O 1
ATOM 916 N N . PRO A 1 118 ? 3.696 -8.268 40.204 1.00 65.75 118 PRO A N 1
ATOM 917 C CA . PRO A 1 118 ? 3.813 -9.358 41.150 1.00 65.75 118 PRO A CA 1
ATOM 918 C C . PRO A 1 118 ? 3.340 -8.803 42.487 1.00 65.75 118 PRO A C 1
ATOM 920 O O . PRO A 1 118 ? 3.998 -7.939 43.066 1.00 65.75 118 PRO A O 1
ATOM 923 N N . THR A 1 119 ? 2.164 -9.258 42.930 1.00 64.06 119 THR A N 1
ATOM 924 C CA . THR A 1 119 ? 1.593 -8.896 44.224 1.00 64.06 119 THR A CA 1
ATOM 925 C C . THR A 1 119 ? 2.726 -8.994 45.231 1.00 64.06 119 THR A C 1
ATOM 927 O O . THR A 1 119 ? 3.335 -10.072 45.294 1.00 64.06 119 THR A O 1
ATOM 930 N N . PRO A 1 120 ? 3.076 -7.914 45.958 1.00 63.81 120 PRO A N 1
ATOM 931 C CA . PRO A 1 120 ? 4.158 -7.984 46.921 1.00 63.81 120 PRO A CA 1
ATOM 932 C C . PRO A 1 120 ? 3.801 -9.129 47.850 1.00 63.81 120 PRO A C 1
ATOM 934 O O . PRO A 1 120 ? 2.734 -9.106 48.461 1.00 63.81 120 PRO A O 1
ATOM 937 N N . PHE A 1 121 ? 4.632 -10.175 47.844 1.00 61.12 121 PHE A N 1
ATOM 938 C CA . PHE A 1 121 ? 4.404 -11.398 48.595 1.00 61.12 121 PHE A CA 1
ATOM 939 C C . PHE A 1 121 ? 3.923 -11.025 49.998 1.00 61.12 121 PHE A C 1
ATOM 941 O O . PHE A 1 121 ? 4.706 -10.534 50.816 1.00 61.12 121 PHE A O 1
ATOM 948 N N . LEU A 1 122 ? 2.632 -11.236 50.270 1.00 58.12 122 LEU A N 1
ATOM 949 C CA . LEU A 1 122 ? 2.102 -11.218 51.623 1.00 58.12 122 LEU A CA 1
ATOM 950 C C . LEU A 1 122 ? 2.822 -12.354 52.338 1.00 58.12 122 LEU A C 1
ATOM 952 O O . LEU A 1 122 ? 2.492 -13.523 52.160 1.00 58.12 122 LEU A O 1
ATOM 956 N N . ARG A 1 123 ? 3.892 -12.008 53.063 1.00 55.53 123 ARG A N 1
ATOM 957 C CA . ARG A 1 123 ? 4.689 -12.955 53.839 1.00 55.53 123 ARG A CA 1
ATOM 958 C C . ARG A 1 123 ? 3.732 -13.674 54.803 1.00 55.53 123 ARG A C 1
ATOM 960 O O . ARG A 1 123 ? 3.220 -13.012 55.705 1.00 55.53 123 ARG A O 1
ATOM 967 N N . PRO A 1 124 ? 3.512 -14.997 54.671 1.00 55.38 124 PRO A N 1
ATOM 968 C CA . PRO A 1 124 ? 2.515 -15.724 55.470 1.00 55.38 124 PRO A CA 1
ATOM 969 C C . PRO A 1 124 ? 2.772 -15.697 56.985 1.00 55.38 124 PRO A C 1
ATOM 971 O O . PRO A 1 124 ? 1.888 -16.012 57.773 1.00 55.38 124 PRO A O 1
ATOM 974 N N . TYR A 1 125 ? 3.983 -15.322 57.400 1.00 55.50 125 TYR A N 1
ATOM 975 C CA . TYR A 1 125 ? 4.453 -15.416 58.782 1.00 55.50 125 TYR A CA 1
ATOM 976 C C . TYR A 1 125 ? 4.200 -14.168 59.638 1.00 55.50 125 TYR A C 1
ATOM 978 O O . TYR A 1 125 ? 4.548 -14.164 60.812 1.00 55.50 125 TYR A O 1
ATOM 986 N N . LEU A 1 126 ? 3.603 -13.110 59.082 1.00 52.44 126 LEU A N 1
ATOM 987 C CA . LEU A 1 126 ? 3.268 -11.889 59.828 1.00 52.44 126 LEU A CA 1
ATOM 988 C C . LEU A 1 126 ? 1.767 -11.783 60.109 1.00 52.44 126 LEU A C 1
ATOM 990 O O . LEU A 1 126 ? 1.202 -10.696 60.064 1.00 52.44 126 LEU A O 1
ATOM 994 N N . ASN A 1 127 ? 1.112 -12.909 60.392 1.00 51.06 127 ASN A N 1
ATOM 995 C CA . ASN A 1 127 ? -0.245 -12.896 60.921 1.00 51.06 127 ASN A CA 1
ATOM 996 C C . ASN A 1 127 ? -0.180 -13.022 62.459 1.00 51.06 127 ASN A C 1
ATOM 998 O O . ASN A 1 127 ? -0.031 -14.138 62.959 1.00 51.06 127 ASN A O 1
ATOM 1002 N N . PRO A 1 128 ? -0.251 -11.920 63.237 1.00 53.97 128 PRO A N 1
ATOM 1003 C CA . PRO A 1 128 ? -0.120 -11.947 64.700 1.00 53.97 128 PRO A CA 1
ATOM 1004 C C . PRO A 1 128 ? -1.318 -12.591 65.424 1.00 53.97 128 PRO A C 1
ATOM 1006 O O . PRO A 1 128 ? -1.396 -12.538 66.647 1.00 53.97 128 PRO A O 1
ATOM 1009 N N . THR A 1 129 ? -2.268 -13.183 64.696 1.00 55.12 129 THR A N 1
ATOM 1010 C CA . THR A 1 129 ? -3.548 -13.665 65.237 1.00 55.12 129 THR A CA 1
ATOM 1011 C C . THR A 1 129 ? -3.729 -15.182 65.213 1.00 55.12 129 THR A C 1
ATOM 1013 O O . THR A 1 129 ? -4.827 -15.641 65.513 1.00 55.12 129 THR A O 1
ATOM 1016 N N . ASN A 1 130 ? -2.705 -15.982 64.889 1.00 49.78 130 ASN A N 1
ATOM 1017 C CA . ASN A 1 130 ? -2.833 -17.444 64.935 1.00 49.78 130 ASN A CA 1
ATOM 1018 C C . ASN A 1 130 ? -2.174 -18.039 66.200 1.00 49.78 130 ASN A C 1
ATOM 1020 O O . ASN A 1 130 ? -0.957 -18.213 66.218 1.00 49.78 130 ASN A O 1
ATOM 1024 N N . PRO A 1 131 ? -2.941 -18.379 67.256 1.00 53.06 131 PRO A N 1
ATOM 1025 C CA . PRO A 1 131 ? -2.406 -18.911 68.511 1.00 53.06 131 PRO A CA 1
ATOM 1026 C C . PRO A 1 131 ? -2.051 -20.411 68.457 1.00 53.06 131 PRO A C 1
ATOM 1028 O O . PRO A 1 131 ? -1.859 -21.018 69.504 1.00 53.06 131 PRO A O 1
ATOM 1031 N N . ASN A 1 132 ? -2.000 -21.041 67.277 1.00 54.34 132 ASN A N 1
ATOM 1032 C CA . ASN A 1 132 ? -2.026 -22.506 67.163 1.00 54.34 132 ASN A CA 1
ATOM 1033 C C . ASN A 1 132 ? -0.868 -23.128 66.367 1.00 54.34 132 ASN A C 1
ATOM 1035 O O . ASN A 1 132 ? -1.073 -24.012 65.538 1.00 54.34 132 ASN A O 1
ATOM 1039 N N . LEU A 1 133 ? 0.371 -22.713 66.634 1.00 52.59 133 LEU A N 1
ATOM 1040 C CA . LEU A 1 133 ? 1.544 -23.448 66.154 1.00 52.59 133 LEU A CA 1
ATOM 1041 C C . LEU A 1 133 ? 2.463 -23.800 67.326 1.00 52.59 133 LEU A C 1
ATOM 1043 O O . LEU A 1 133 ? 3.286 -23.000 67.763 1.00 52.59 133 LEU A O 1
ATOM 1047 N N . ASN A 1 134 ? 2.298 -25.028 67.827 1.00 51.38 134 ASN A N 1
ATOM 1048 C CA . ASN A 1 134 ? 3.291 -25.696 68.664 1.00 51.38 134 ASN A CA 1
ATOM 1049 C C . ASN A 1 134 ? 4.584 -25.896 67.854 1.00 51.38 134 ASN A C 1
ATOM 1051 O O . ASN A 1 134 ? 4.508 -26.394 66.726 1.00 51.38 134 ASN A O 1
ATOM 1055 N N . PRO A 1 135 ? 5.767 -25.573 68.404 1.00 49.09 135 PRO A N 1
ATOM 1056 C CA . PRO A 1 135 ? 7.021 -25.863 67.734 1.00 49.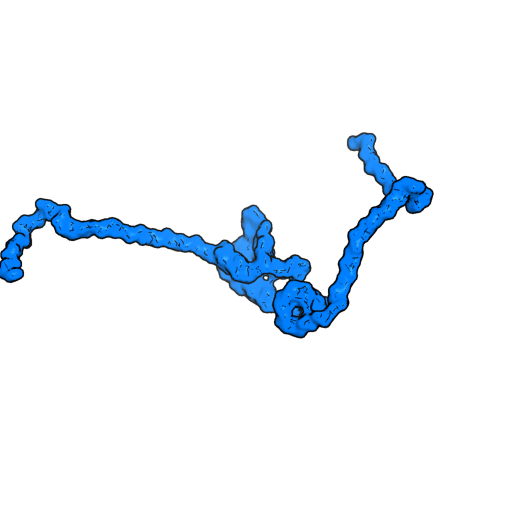09 135 PRO A CA 1
ATOM 1057 C C . PRO A 1 135 ? 7.316 -27.364 67.843 1.00 49.09 135 PRO A C 1
ATOM 1059 O O . PRO A 1 135 ? 7.492 -27.899 68.937 1.00 49.09 135 PRO A O 1
ATOM 1062 N N . VAL A 1 136 ? 7.386 -28.050 66.701 1.00 42.56 136 VAL A N 1
ATOM 1063 C CA . VAL A 1 136 ? 8.042 -29.358 66.625 1.00 42.56 136 VAL A CA 1
ATOM 1064 C C . VAL A 1 136 ? 9.544 -29.096 66.567 1.00 42.56 136 VAL A C 1
ATOM 1066 O O . VAL A 1 136 ? 10.051 -28.562 65.584 1.00 42.56 136 VAL A O 1
ATOM 1069 N N . LEU A 1 137 ? 10.224 -29.431 67.663 1.00 44.06 137 LEU A N 1
ATOM 1070 C CA . LEU A 1 137 ? 11.676 -29.543 67.759 1.00 44.06 137 LEU A CA 1
ATOM 1071 C C . LEU A 1 137 ? 12.139 -30.771 66.973 1.00 44.06 137 LEU A C 1
ATOM 1073 O O . LEU A 1 137 ? 11.775 -31.875 67.375 1.00 44.06 137 LEU A O 1
ATOM 1077 N N . ILE A 1 138 ? 12.966 -30.576 65.940 1.00 45.28 138 ILE A N 1
ATOM 1078 C CA . ILE A 1 138 ? 14.108 -31.445 65.595 1.00 45.28 138 ILE A CA 1
ATOM 1079 C C . ILE A 1 138 ? 15.206 -30.559 65.004 1.00 45.28 138 ILE A C 1
ATOM 1081 O O . ILE A 1 138 ? 14.883 -29.782 64.078 1.00 45.28 138 ILE A O 1
#

Foldseek 3Di:
DPDDDDDDDDPPDPPDDPDPPPPPPDQPPDDQDPDDPDLSSLLVVQVVADQDPNHGPSCVVVQVLQVVVCVVVVQWRWGQDNVLCWIWIQHPVGIDTGNDDVRVCVVPDPDPDPDPDPPPPPPPPPPPPDPDDDDDDD

Radius of gyration: 31.66 Å; chains: 1; bounding box: 34×76×94 Å

Secondary structure (DSSP, 8-state):
---PPPPPPPTTSTT--------------S---SS---HHHHHHHHHHSPEETTEEGGGHHHHHHHHHHHHH-TTSEEEEETTTTEEEEEETTEEEEESSHHHHHHHTSPPP--PPP------TT--TT---------

pLDDT: mean 78.3, std 16.03, range [42.56, 97.38]